Protein AF-A0A5A9W850-F1 (afdb_monomer)

Foldseek 3Di:
DDCLVVLVVQLVCVLVVNHDPVSVVVNVVVLVVDVVSVVVSVVSVVVSVVVVVVVVVD

InterPro domains:
  IPR027383 Putative zinc-finger [PF13490] (4-38)

pLDDT: mean 80.51, std 9.64, range [44.72, 88.69]

Nearest PDB structures (foldseek):
  8z6g-assembly3_E  TM=7.933E-01  e=8.866E-01  Pseudomonas aeruginosa

Structure (mmCIF, N/CA/C/O backbone):
data_AF-A0A5A9W850-F1
#
_entry.id   AF-A0A5A9W850-F1
#
loop_
_atom_site.group_PDB
_atom_site.id
_atom_site.type_symbol
_atom_site.label_atom_id
_atom_site.label_alt_id
_atom_site.label_comp_id
_atom_site.label_asym_id
_atom_site.label_entity_id
_atom_site.label_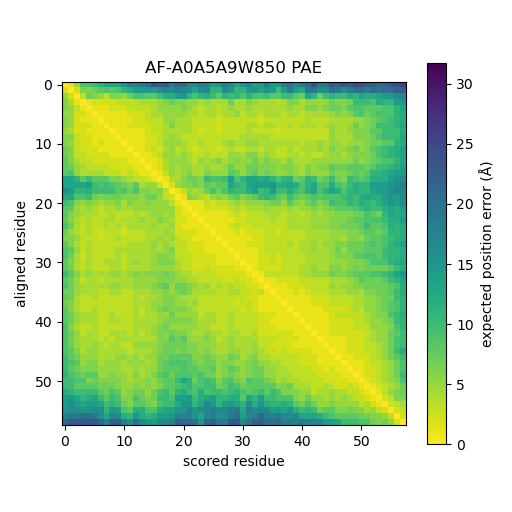seq_id
_atom_site.pdbx_PDB_ins_code
_atom_site.Cartn_x
_atom_site.Cartn_y
_atom_site.Cartn_z
_atom_site.occupancy
_atom_site.B_iso_or_equiv
_atom_site.auth_seq_id
_atom_site.auth_comp_id
_atom_site.auth_asym_id
_atom_site.auth_atom_id
_atom_site.pdbx_PDB_model_num
ATOM 1 N N . MET A 1 1 ? 13.913 -9.587 -6.662 1.00 44.72 1 MET A N 1
ATOM 2 C CA . MET A 1 1 ? 12.955 -9.706 -5.539 1.00 44.72 1 MET A CA 1
ATOM 3 C C . MET A 1 1 ? 12.517 -8.306 -5.144 1.00 44.72 1 MET A C 1
ATOM 5 O O . MET A 1 1 ? 13.212 -7.621 -4.412 1.00 44.72 1 MET A O 1
ATOM 9 N N . TYR A 1 2 ? 11.441 -7.821 -5.753 1.00 57.25 2 TYR A N 1
ATOM 10 C CA . TYR A 1 2 ? 11.278 -6.390 -6.008 1.00 57.25 2 TYR A CA 1
ATOM 11 C C . TYR A 1 2 ? 10.010 -5.910 -5.319 1.00 57.25 2 TYR A C 1
ATOM 13 O O . TYR A 1 2 ? 8.924 -6.125 -5.839 1.00 57.25 2 TYR A O 1
ATOM 21 N N . SER A 1 3 ? 10.154 -5.318 -4.134 1.00 76.56 3 SER A N 1
ATOM 22 C CA . SER A 1 3 ? 9.230 -4.348 -3.526 1.00 76.56 3 SER A CA 1
ATOM 23 C C . SER A 1 3 ? 7.741 -4.690 -3.324 1.00 76.56 3 SER A C 1
ATOM 25 O O . SER A 1 3 ? 7.078 -3.972 -2.586 1.00 76.56 3 SER A O 1
ATOM 27 N N . CYS A 1 4 ? 7.206 -5.795 -3.849 1.00 81.06 4 CYS A N 1
ATOM 28 C CA . CYS A 1 4 ? 5.785 -6.146 -3.780 1.00 81.06 4 CYS A CA 1
ATOM 29 C C . CYS A 1 4 ? 5.346 -6.471 -2.345 1.00 81.06 4 CYS A C 1
ATOM 31 O O . CYS A 1 4 ? 4.253 -6.098 -1.919 1.00 81.06 4 CYS A O 1
ATOM 33 N N . LYS A 1 5 ? 6.221 -7.133 -1.572 1.00 82.50 5 LYS A N 1
ATOM 34 C CA . LYS A 1 5 ? 6.006 -7.399 -0.139 1.00 82.50 5 LYS A CA 1
ATOM 35 C C . LYS A 1 5 ? 5.921 -6.095 0.655 1.00 82.50 5 LYS A C 1
ATOM 37 O O . LYS A 1 5 ? 5.010 -5.927 1.458 1.00 82.50 5 LYS A O 1
ATOM 42 N N . HIS A 1 6 ? 6.827 -5.158 0.370 1.00 85.38 6 HIS A N 1
ATOM 43 C CA . HIS A 1 6 ? 6.838 -3.845 1.011 1.00 85.38 6 HIS A CA 1
ATOM 44 C C . HIS A 1 6 ? 5.602 -3.029 0.604 1.00 85.38 6 HIS A C 1
ATOM 46 O O . HIS A 1 6 ? 4.905 -2.510 1.466 1.00 85.38 6 HIS A O 1
ATOM 52 N N . ALA A 1 7 ? 5.248 -3.014 -0.684 1.00 86.19 7 ALA A N 1
ATOM 53 C CA . ALA A 1 7 ? 4.033 -2.377 -1.180 1.00 86.19 7 ALA A CA 1
ATOM 54 C C . ALA A 1 7 ? 2.777 -2.931 -0.491 1.00 86.19 7 ALA A C 1
ATOM 56 O O . ALA A 1 7 ? 1.929 -2.162 -0.059 1.00 86.19 7 ALA A O 1
ATOM 57 N N . THR A 1 8 ? 2.678 -4.250 -0.312 1.00 84.44 8 THR A N 1
ATOM 58 C CA . THR A 1 8 ? 1.542 -4.878 0.387 1.00 84.44 8 THR A CA 1
ATOM 59 C C . THR A 1 8 ? 1.495 -4.486 1.869 1.00 84.44 8 THR A C 1
ATOM 61 O O . THR A 1 8 ? 0.424 -4.171 2.386 1.00 84.44 8 THR A O 1
ATOM 64 N N . ALA A 1 9 ? 2.646 -4.423 2.547 1.00 86.12 9 ALA A N 1
ATOM 65 C CA . ALA A 1 9 ? 2.727 -3.950 3.931 1.00 86.12 9 ALA A CA 1
ATOM 66 C C . ALA A 1 9 ? 2.307 -2.473 4.064 1.00 86.12 9 ALA A C 1
ATOM 68 O O . ALA A 1 9 ? 1.562 -2.120 4.979 1.00 86.12 9 ALA A O 1
ATOM 69 N N . LEU A 1 10 ? 2.717 -1.625 3.114 1.00 86.31 10 LEU A N 1
ATOM 70 C CA . LEU A 1 10 ? 2.291 -0.227 3.023 1.00 86.31 10 LEU A CA 1
ATOM 71 C C . LEU A 1 10 ? 0.791 -0.101 2.754 1.00 86.31 10 LEU A C 1
ATOM 73 O O . LEU A 1 10 ? 0.137 0.727 3.375 1.00 86.31 10 LEU A O 1
ATOM 77 N N . MET A 1 11 ? 0.219 -0.935 1.879 1.00 84.00 11 MET A N 1
ATOM 78 C CA . MET A 1 11 ? -1.232 -0.964 1.666 1.00 84.00 11 MET A CA 1
ATOM 79 C C . MET A 1 11 ? -1.960 -1.256 2.974 1.00 84.00 11 MET A C 1
ATOM 81 O O . MET A 1 11 ? -2.857 -0.509 3.338 1.00 84.00 11 MET A O 1
ATOM 85 N N . SER A 1 12 ? -1.538 -2.277 3.722 1.00 83.38 12 SER A N 1
ATOM 86 C CA . SER A 1 12 ? -2.151 -2.601 5.013 1.00 83.38 12 SER A CA 1
ATOM 87 C C . SER A 1 12 ? -2.027 -1.453 6.020 1.00 83.38 12 SER A C 1
ATOM 89 O O . SER A 1 12 ? -3.014 -1.096 6.654 1.00 83.38 12 SER A O 1
ATOM 91 N N . LYS A 1 13 ? -0.851 -0.817 6.125 1.00 84.81 13 LYS A N 1
ATOM 92 C CA . LYS A 1 13 ? -0.663 0.389 6.954 1.00 84.81 13 LYS A CA 1
ATOM 93 C C . LYS A 1 13 ? -1.542 1.563 6.511 1.00 84.81 13 LYS A C 1
ATOM 95 O O . LYS A 1 13 ? -1.921 2.381 7.344 1.00 84.81 13 LYS A O 1
ATOM 100 N N . GLN A 1 14 ? -1.856 1.663 5.217 1.00 83.12 14 GLN A N 1
ATOM 101 C CA . GLN A 1 14 ? -2.715 2.720 4.678 1.00 83.12 14 GLN A CA 1
ATOM 102 C C . GLN A 1 14 ? -4.146 2.547 5.174 1.00 83.12 14 GLN A C 1
ATOM 104 O O . GLN A 1 14 ? -4.773 3.531 5.550 1.00 83.12 14 GLN A O 1
ATOM 109 N N . LEU A 1 15 ? -4.633 1.303 5.215 1.00 74.44 15 LEU A N 1
ATOM 110 C CA . LEU A 1 15 ? -5.952 0.975 5.760 1.00 74.44 15 LEU A CA 1
ATOM 111 C C . LEU A 1 15 ? -6.041 1.233 7.273 1.00 74.44 15 LEU A C 1
ATOM 113 O O . LEU A 1 15 ? -7.122 1.537 7.763 1.00 74.44 15 LEU A O 1
ATOM 117 N N . ASP A 1 16 ? -4.924 1.120 7.992 1.00 80.38 16 ASP A N 1
ATOM 118 C CA . ASP A 1 16 ? -4.829 1.397 9.433 1.00 80.38 16 ASP A CA 1
ATOM 119 C C . ASP A 1 16 ? -4.770 2.907 9.755 1.00 80.38 16 ASP A C 1
ATOM 121 O O . ASP A 1 16 ? -4.841 3.311 10.910 1.00 80.38 16 ASP A O 1
ATOM 125 N N . GLY A 1 17 ? -4.649 3.771 8.737 1.00 71.00 17 GLY A N 1
ATOM 126 C CA . GLY A 1 17 ? -4.608 5.228 8.910 1.00 71.00 17 GLY A CA 1
ATOM 127 C C . GLY A 1 17 ? -3.247 5.784 9.345 1.00 71.00 17 GLY A C 1
ATOM 128 O O . GLY A 1 17 ? -3.148 6.952 9.708 1.00 71.00 17 GLY A O 1
ATOM 129 N N . ARG A 1 18 ? -2.176 4.981 9.286 1.00 71.50 18 ARG A N 1
ATOM 130 C CA . ARG A 1 18 ? -0.826 5.353 9.761 1.00 71.50 18 ARG A CA 1
ATOM 131 C C . ARG A 1 18 ? 0.177 5.609 8.636 1.00 71.50 18 ARG A C 1
ATOM 133 O O . ARG A 1 18 ? 1.378 5.426 8.838 1.00 71.50 18 ARG A O 1
ATOM 140 N N . LEU A 1 19 ? -0.283 5.967 7.436 1.00 73.75 19 LEU A N 1
ATOM 141 C CA . LEU A 1 19 ? 0.625 6.097 6.295 1.00 73.75 19 LEU A CA 1
ATOM 142 C C . LEU A 1 19 ? 1.303 7.462 6.232 1.00 73.75 19 LEU A C 1
ATOM 144 O O . LEU A 1 19 ? 0.647 8.501 6.265 1.00 73.75 19 LEU A O 1
ATOM 148 N N . ASN A 1 20 ? 2.623 7.445 6.056 1.00 80.06 20 ASN A N 1
ATOM 149 C CA . ASN A 1 20 ? 3.398 8.650 5.813 1.00 80.06 20 ASN A CA 1
ATOM 150 C C . ASN A 1 20 ? 3.291 9.060 4.330 1.00 80.06 20 ASN A C 1
ATOM 152 O O . ASN A 1 20 ? 3.296 8.208 3.438 1.00 80.06 20 ASN A O 1
ATOM 156 N N . TRP A 1 21 ? 3.242 10.362 4.037 1.00 79.81 21 TRP A N 1
ATOM 157 C CA . TRP A 1 21 ? 3.067 10.888 2.671 1.00 79.81 21 TRP A CA 1
ATOM 158 C C . TRP A 1 21 ? 4.128 10.367 1.686 1.00 79.81 21 TRP A C 1
ATOM 160 O O . TRP A 1 21 ? 3.828 10.072 0.529 1.00 79.81 21 TRP A O 1
ATOM 170 N N . ARG A 1 22 ? 5.364 10.167 2.164 1.00 83.88 22 ARG A N 1
ATOM 171 C CA . ARG A 1 22 ? 6.468 9.589 1.377 1.00 83.88 22 ARG A CA 1
ATOM 172 C C . ARG A 1 22 ? 6.201 8.138 0.964 1.00 83.88 22 ARG A C 1
ATOM 174 O O . ARG A 1 22 ? 6.483 7.763 -0.172 1.00 83.88 22 ARG A O 1
ATOM 181 N N . GLU A 1 23 ? 5.644 7.333 1.867 1.00 85.88 23 GLU A N 1
ATOM 182 C CA . GLU A 1 23 ? 5.292 5.935 1.592 1.00 85.88 23 GLU A CA 1
ATOM 183 C C . GLU A 1 23 ? 4.132 5.844 0.592 1.00 85.88 23 GLU A C 1
ATOM 185 O O . GLU A 1 23 ? 4.116 4.957 -0.261 1.00 85.88 23 GLU A O 1
ATOM 190 N N . TRP A 1 24 ? 3.196 6.797 0.649 1.00 83.19 24 TRP A N 1
ATOM 191 C CA . TRP A 1 24 ? 2.086 6.897 -0.298 1.00 83.19 24 TRP A CA 1
ATOM 192 C C . TRP A 1 24 ? 2.576 7.134 -1.731 1.00 83.19 24 TRP A C 1
ATOM 194 O O . TRP A 1 24 ? 2.167 6.431 -2.656 1.00 83.19 24 TRP A O 1
ATOM 204 N N . LEU A 1 25 ? 3.506 8.076 -1.904 1.00 87.12 25 LEU A N 1
ATOM 205 C CA . LEU A 1 25 ? 4.073 8.420 -3.208 1.00 87.12 25 LEU A CA 1
ATOM 206 C C . LEU A 1 25 ? 4.863 7.245 -3.802 1.00 87.12 25 LEU A C 1
ATOM 208 O O . LEU A 1 25 ? 4.701 6.905 -4.972 1.00 87.12 25 LEU A O 1
ATOM 212 N N . TRP A 1 26 ? 5.649 6.559 -2.970 1.00 87.38 26 TRP A N 1
ATOM 213 C CA . TRP A 1 26 ? 6.397 5.374 -3.385 1.00 87.38 26 TRP A CA 1
ATOM 214 C C . TRP A 1 26 ? 5.479 4.213 -3.788 1.00 87.38 26 TRP A C 1
ATOM 216 O O . TRP A 1 26 ? 5.698 3.571 -4.818 1.00 87.38 26 TRP A O 1
ATOM 226 N N . LEU A 1 27 ? 4.416 3.970 -3.011 1.00 85.12 27 LEU A N 1
ATOM 227 C CA . LEU A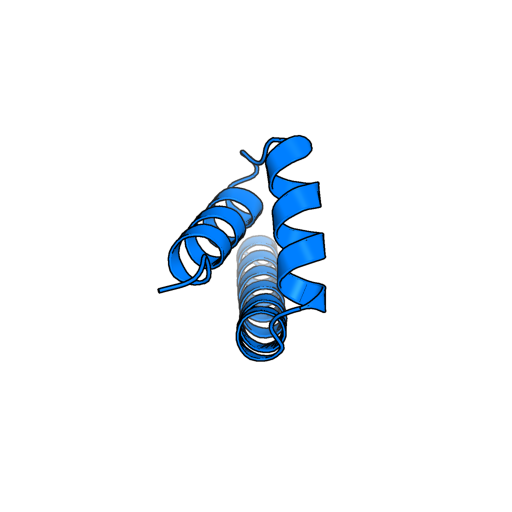 1 27 ? 3.401 2.968 -3.328 1.00 85.12 27 LEU A CA 1
ATOM 228 C C . LEU A 1 27 ? 2.751 3.257 -4.684 1.00 85.12 27 LEU A C 1
ATOM 230 O O . LEU A 1 27 ? 2.596 2.333 -5.478 1.00 85.12 27 LEU A O 1
ATOM 234 N N . TYR A 1 28 ? 2.403 4.518 -4.958 1.00 85.19 28 TYR A N 1
ATOM 235 C CA . TYR A 1 28 ? 1.774 4.933 -6.212 1.00 85.19 28 TYR A CA 1
ATOM 236 C C . TYR A 1 28 ? 2.687 4.684 -7.418 1.00 85.19 28 TYR A C 1
ATOM 238 O O . TYR A 1 28 ? 2.260 4.056 -8.390 1.00 85.19 28 TYR A O 1
ATOM 246 N N . THR A 1 29 ? 3.961 5.075 -7.327 1.00 87.12 29 THR A N 1
ATOM 247 C CA . THR A 1 29 ? 4.970 4.799 -8.362 1.00 87.12 29 TH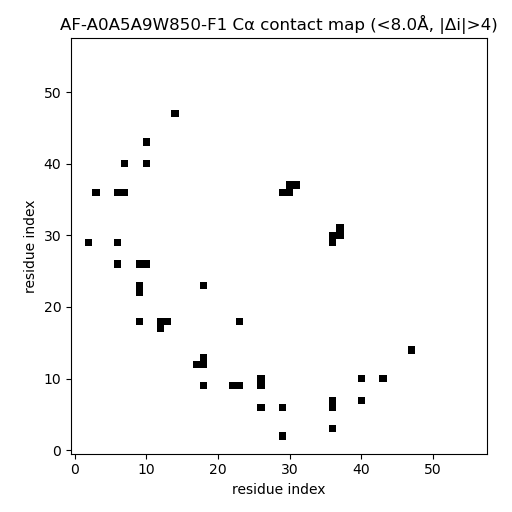R A CA 1
ATOM 248 C C . THR A 1 29 ? 5.114 3.297 -8.610 1.00 87.12 29 THR A C 1
ATOM 250 O O . THR A 1 29 ? 5.092 2.846 -9.755 1.00 87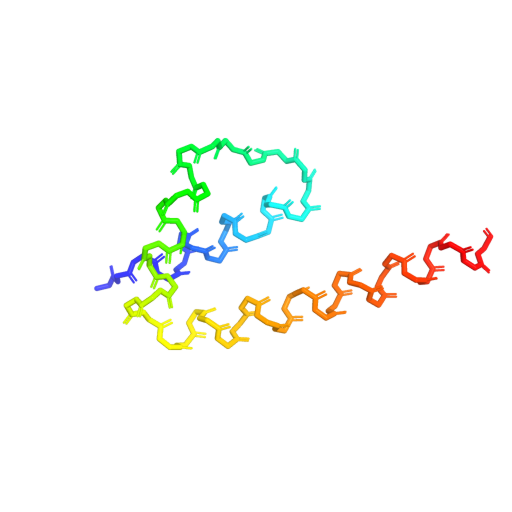.12 29 THR A O 1
ATOM 253 N N . HIS A 1 30 ? 5.177 2.489 -7.548 1.00 87.62 30 HIS A N 1
ATOM 254 C CA . HIS A 1 30 ? 5.253 1.034 -7.682 1.00 87.62 30 HIS A CA 1
ATOM 255 C C . HIS A 1 30 ? 3.986 0.436 -8.308 1.00 87.62 30 HIS A C 1
ATOM 257 O O . HIS A 1 30 ? 4.069 -0.484 -9.119 1.00 87.62 30 HIS A O 1
ATOM 263 N N . LEU A 1 31 ? 2.809 0.969 -7.975 1.00 85.50 31 LEU A N 1
ATOM 264 C CA . LEU A 1 31 ? 1.529 0.536 -8.533 1.00 85.50 31 LEU A CA 1
ATOM 265 C C . LEU A 1 31 ? 1.420 0.793 -10.039 1.00 85.50 31 LEU A C 1
ATOM 267 O O . LEU A 1 31 ? 0.767 0.025 -10.745 1.00 85.50 31 LEU A O 1
ATOM 271 N N . MET A 1 32 ? 2.051 1.865 -10.519 1.00 83.94 32 MET A N 1
ATOM 272 C CA . MET A 1 32 ? 2.137 2.180 -11.945 1.00 83.94 32 MET A CA 1
ATOM 273 C C . MET A 1 32 ? 3.057 1.204 -12.684 1.00 83.94 32 MET A C 1
ATOM 275 O O . MET A 1 32 ? 2.745 0.809 -13.803 1.00 83.94 32 MET A O 1
ATOM 279 N N . MET A 1 33 ? 4.143 0.758 -12.045 1.00 86.25 33 MET A N 1
ATOM 280 C CA . MET A 1 33 ? 5.097 -0.186 -12.641 1.00 86.25 33 MET A CA 1
ATOM 281 C C . MET A 1 33 ? 4.676 -1.658 -12.502 1.00 86.25 33 MET A C 1
ATOM 283 O O . MET A 1 33 ? 5.059 -2.486 -13.324 1.00 86.25 33 MET A O 1
ATOM 287 N N . CYS A 1 34 ? 3.896 -2.015 -11.475 1.00 88.69 34 CYS A N 1
ATOM 288 C CA . CYS A 1 34 ? 3.514 -3.395 -11.181 1.00 88.69 34 CYS A CA 1
ATOM 289 C C . CYS A 1 34 ? 1.995 -3.607 -11.244 1.00 88.69 34 CYS A C 1
ATOM 291 O O . CYS A 1 34 ? 1.247 -3.310 -10.305 1.00 88.69 34 CYS A O 1
ATOM 293 N N . ALA A 1 35 ? 1.539 -4.236 -12.330 1.00 84.88 35 ALA A N 1
ATOM 294 C CA . ALA A 1 35 ? 0.131 -4.578 -12.527 1.00 84.88 35 ALA A CA 1
ATOM 295 C C . ALA A 1 35 ? -0.421 -5.537 -11.452 1.00 84.88 35 ALA A C 1
ATOM 297 O O . ALA A 1 35 ? -1.588 -5.429 -11.067 1.00 84.88 35 ALA A O 1
ATOM 298 N N . ASN A 1 36 ? 0.414 -6.441 -10.925 1.00 86.44 36 ASN A N 1
ATOM 299 C CA . ASN A 1 36 ? 0.007 -7.384 -9.882 1.00 86.44 36 ASN A CA 1
ATOM 300 C C . ASN A 1 36 ? -0.365 -6.653 -8.582 1.00 86.44 36 ASN A C 1
ATOM 302 O O . ASN A 1 36 ? -1.462 -6.834 -8.050 1.00 86.44 36 ASN A O 1
ATOM 306 N N . CYS A 1 37 ? 0.500 -5.743 -8.122 1.00 87.06 37 CYS A N 1
ATOM 307 C CA . CYS A 1 37 ? 0.212 -4.908 -6.958 1.00 87.06 37 CYS A CA 1
ATOM 308 C C . CYS A 1 37 ? -0.996 -3.996 -7.192 1.00 87.06 37 CYS A C 1
ATOM 310 O O . CYS A 1 37 ? -1.817 -3.843 -6.290 1.00 87.06 37 CYS A O 1
ATOM 312 N N . ARG A 1 38 ? -1.176 -3.450 -8.402 1.00 86.44 38 ARG A N 1
ATOM 313 C CA . ARG A 1 38 ? -2.367 -2.658 -8.755 1.00 86.44 38 ARG A CA 1
ATOM 314 C C . ARG A 1 38 ? -3.666 -3.443 -8.594 1.00 86.44 38 ARG A C 1
ATOM 316 O O . ARG A 1 38 ? -4.645 -2.907 -8.069 1.00 86.44 38 ARG A O 1
ATOM 323 N N . ARG A 1 39 ? -3.686 -4.712 -9.012 1.00 88.19 39 ARG A N 1
ATOM 324 C CA . ARG A 1 39 ? -4.852 -5.590 -8.848 1.00 88.19 39 ARG A CA 1
ATOM 325 C C . ARG A 1 39 ? -5.110 -5.899 -7.368 1.00 88.19 39 ARG A C 1
ATOM 327 O O . ARG A 1 39 ? -6.257 -5.786 -6.934 1.00 88.19 39 ARG A O 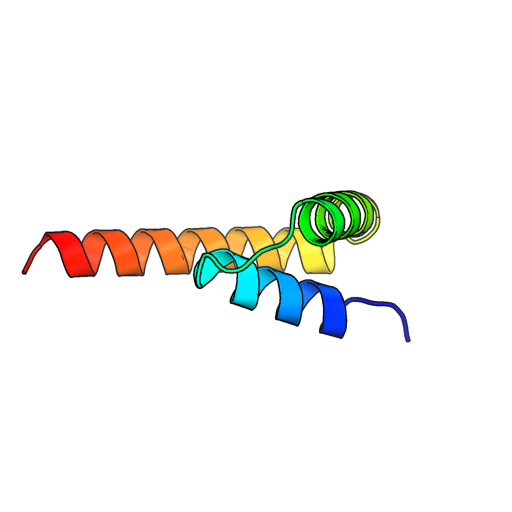1
ATOM 334 N N . CYS A 1 40 ? -4.066 -6.189 -6.589 1.00 85.81 40 CYS A N 1
ATOM 335 C CA . CYS A 1 40 ? -4.179 -6.384 -5.138 1.00 85.81 40 CYS A CA 1
ATOM 336 C C . CYS A 1 40 ? -4.714 -5.139 -4.420 1.00 85.81 40 CYS A C 1
ATOM 338 O O . CYS A 1 40 ? -5.651 -5.255 -3.635 1.00 85.81 40 CYS A O 1
ATOM 340 N N . TYR A 1 41 ? -4.204 -3.943 -4.733 1.00 85.25 41 TYR A N 1
ATOM 341 C CA . TYR A 1 41 ? -4.676 -2.686 -4.139 1.00 85.25 41 TYR A CA 1
ATOM 342 C C . TYR A 1 41 ? -6.175 -2.475 -4.353 1.00 85.25 41 TYR A C 1
ATOM 344 O O . TYR A 1 41 ? -6.915 -2.100 -3.443 1.00 85.25 41 TYR A O 1
ATOM 352 N N . ARG A 1 42 ? -6.649 -2.776 -5.566 1.00 87.00 42 ARG A N 1
ATOM 353 C CA . ARG A 1 42 ? -8.065 -2.672 -5.911 1.00 87.00 42 ARG A CA 1
ATOM 354 C C . ARG A 1 42 ? -8.920 -3.673 -5.126 1.00 87.00 42 ARG A C 1
ATOM 356 O O . ARG A 1 42 ? -10.032 -3.318 -4.745 1.00 87.00 42 ARG A O 1
ATOM 363 N N . GLN A 1 43 ? -8.426 -4.885 -4.862 1.00 87.25 43 GLN A N 1
ATOM 364 C CA . GLN A 1 43 ? -9.090 -5.858 -3.979 1.00 87.25 43 GLN A CA 1
ATOM 365 C C . GLN A 1 43 ? -9.115 -5.389 -2.519 1.00 87.25 43 GLN A C 1
ATOM 367 O O . GLN A 1 43 ? -10.178 -5.369 -1.906 1.00 87.25 43 GLN A O 1
ATOM 372 N N . PHE A 1 44 ? -7.983 -4.924 -1.989 1.00 85.62 44 PHE A N 1
ATOM 373 C CA . PHE A 1 44 ? -7.894 -4.393 -0.626 1.00 85.62 44 PHE A CA 1
ATOM 374 C C . PHE A 1 44 ? -8.865 -3.234 -0.390 1.00 85.62 44 PHE A C 1
ATOM 376 O O . PHE A 1 44 ? -9.554 -3.203 0.625 1.00 85.62 44 PHE A O 1
ATOM 383 N N . ARG A 1 45 ? -8.994 -2.312 -1.352 1.00 84.31 45 ARG A N 1
ATOM 384 C CA . ARG A 1 45 ? -9.941 -1.191 -1.256 1.00 84.31 45 ARG A CA 1
ATOM 385 C C . ARG A 1 45 ? -11.402 -1.651 -1.258 1.00 84.31 45 ARG A C 1
ATOM 387 O O . ARG A 1 45 ? -12.228 -1.023 -0.605 1.00 84.31 45 ARG A O 1
ATOM 394 N N . GLN A 1 46 ? -11.727 -2.729 -1.975 1.00 86.50 46 GLN A N 1
ATOM 395 C CA . GLN A 1 46 ? -13.068 -3.329 -1.954 1.00 86.50 46 GLN A CA 1
ATOM 396 C C . GLN A 1 46 ? -13.360 -3.992 -0.606 1.00 86.50 46 GLN A C 1
ATOM 398 O O . GLN A 1 46 ? -14.414 -3.742 -0.031 1.00 86.50 46 GLN A O 1
ATOM 403 N N . LEU A 1 47 ? -12.407 -4.761 -0.068 1.00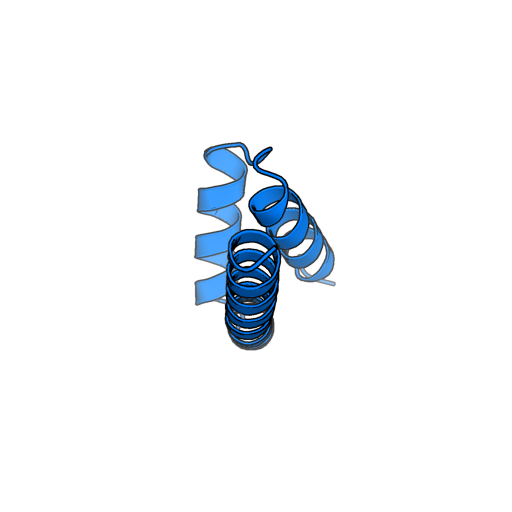 86.12 47 LEU A N 1
ATOM 404 C CA . LEU A 1 47 ? -12.512 -5.367 1.262 1.00 86.12 47 LEU A CA 1
ATOM 405 C C . LEU A 1 47 ? -12.662 -4.308 2.356 1.00 86.12 47 LEU A C 1
ATOM 407 O O . LEU A 1 47 ? -13.517 -4.441 3.226 1.00 86.12 47 LEU A O 1
ATOM 411 N N . HIS 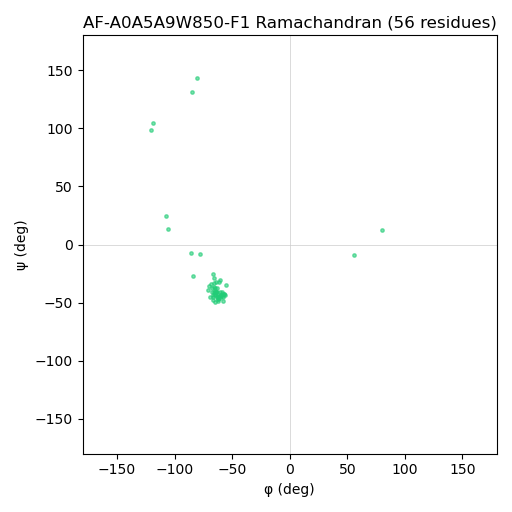A 1 48 ? -11.883 -3.228 2.283 1.00 83.31 48 HIS A N 1
ATOM 412 C CA . HIS A 1 48 ? -11.978 -2.122 3.230 1.00 83.31 48 HIS A CA 1
ATOM 413 C C . HIS A 1 48 ? -13.346 -1.447 3.173 1.00 83.31 48 HIS A C 1
ATOM 415 O O . HIS A 1 48 ? -13.987 -1.304 4.205 1.00 83.31 48 HIS A O 1
ATOM 421 N N . LYS A 1 49 ? -13.836 -1.113 1.971 1.00 82.88 49 LYS A N 1
ATOM 422 C CA . LYS A 1 49 ? -15.184 -0.554 1.794 1.00 82.88 49 LYS A CA 1
ATOM 423 C C . LYS A 1 49 ? -16.271 -1.491 2.317 1.00 82.88 49 LYS A C 1
ATOM 425 O O . LYS A 1 49 ? -17.207 -1.027 2.958 1.00 82.88 49 LYS A O 1
ATOM 430 N N . ALA A 1 50 ? -16.152 -2.796 2.076 1.00 84.69 50 ALA A N 1
ATOM 431 C CA . ALA A 1 50 ? -17.102 -3.782 2.587 1.00 84.69 50 ALA A CA 1
ATOM 432 C C . ALA A 1 50 ? -17.079 -3.858 4.126 1.00 84.69 50 ALA A C 1
ATOM 434 O O . ALA A 1 50 ? -18.132 -3.931 4.756 1.00 84.69 50 ALA A O 1
ATO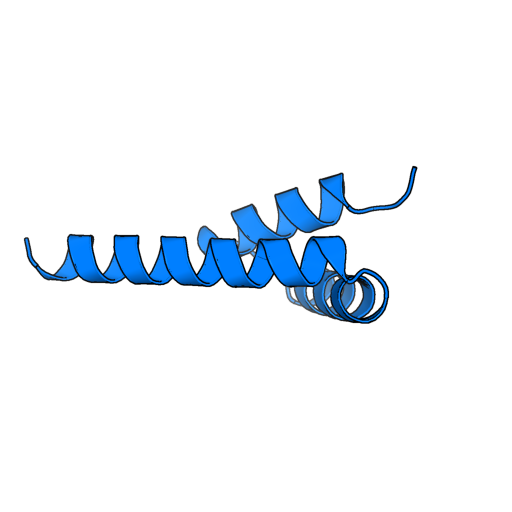M 435 N N . CYS A 1 51 ? -15.893 -3.787 4.735 1.00 81.62 51 CYS A N 1
ATOM 436 C CA . CYS A 1 51 ? -15.714 -3.794 6.187 1.00 81.62 51 CYS A CA 1
ATOM 437 C C . CYS A 1 51 ? -16.199 -2.485 6.842 1.00 81.62 51 CYS A C 1
ATOM 439 O O . CYS A 1 51 ? -16.850 -2.512 7.884 1.00 81.62 51 CYS A O 1
ATOM 441 N N . GLU A 1 52 ? -15.955 -1.344 6.198 1.00 80.19 52 GLU A N 1
ATOM 442 C CA . GLU A 1 52 ? -16.477 -0.035 6.603 1.00 80.19 52 GLU A CA 1
ATOM 443 C C . GLU A 1 52 ? -18.009 0.004 6.524 1.00 80.19 52 GLU A C 1
ATOM 445 O O . GLU A 1 52 ? -18.667 0.406 7.482 1.00 80.19 52 GLU A O 1
ATOM 450 N N . THR A 1 53 ? -18.590 -0.503 5.431 1.00 78.75 53 THR A N 1
ATOM 451 C CA . THR A 1 53 ? -20.052 -0.607 5.264 1.00 78.75 53 THR A CA 1
ATOM 452 C C . THR A 1 53 ? -20.674 -1.493 6.348 1.00 78.75 53 THR A C 1
ATOM 454 O O . THR A 1 53 ? -21.705 -1.141 6.917 1.00 78.75 53 THR A O 1
ATOM 457 N N . ARG A 1 54 ? -20.017 -2.613 6.689 1.00 72.12 54 ARG A N 1
ATOM 458 C CA . ARG A 1 54 ? -20.422 -3.507 7.788 1.00 72.12 54 ARG A CA 1
ATOM 459 C C . ARG A 1 54 ? -20.396 -2.816 9.151 1.00 72.12 54 ARG A C 1
ATOM 461 O O . ARG A 1 54 ? -21.349 -2.972 9.900 1.00 72.12 54 ARG A O 1
ATOM 468 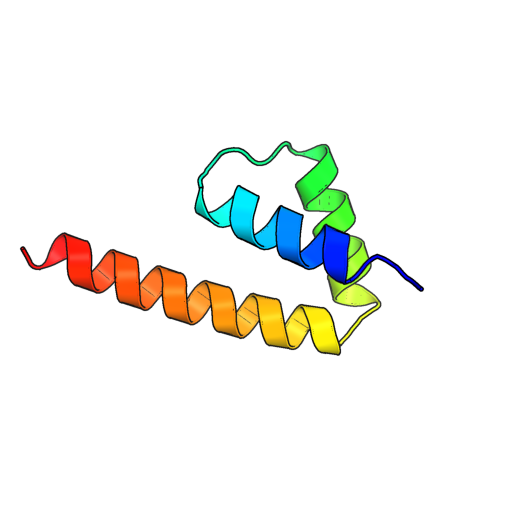N N . ARG A 1 55 ? -19.346 -2.049 9.474 1.00 64.56 55 ARG A N 1
ATOM 469 C CA . ARG A 1 55 ? -19.246 -1.338 10.765 1.00 64.56 55 ARG A CA 1
ATOM 470 C C . ARG A 1 55 ? -20.278 -0.230 10.937 1.00 64.56 55 ARG A C 1
ATOM 472 O O . ARG A 1 55 ? -20.589 0.112 12.066 1.00 64.56 55 ARG A O 1
ATOM 479 N N . ARG A 1 56 ? -20.779 0.344 9.843 1.00 59.44 56 ARG A N 1
ATOM 480 C CA . ARG A 1 56 ? -21.746 1.450 9.880 1.00 59.44 56 ARG A CA 1
ATOM 481 C C . ARG A 1 56 ? -23.207 0.993 9.992 1.00 59.44 56 ARG A C 1
ATOM 483 O O . ARG A 1 56 ? -24.075 1.844 10.124 1.00 59.44 56 ARG A O 1
ATOM 490 N N . SER A 1 57 ? -23.467 -0.315 9.901 1.00 57.38 57 SER A N 1
ATOM 491 C CA . SER A 1 57 ? -24.807 -0.919 10.025 1.00 57.38 57 SER A CA 1
ATOM 492 C C . SER A 1 57 ? -25.032 -1.651 11.360 1.00 57.38 57 SER A C 1
ATOM 494 O O . SER A 1 57 ? -25.986 -2.418 11.467 1.00 57.38 57 SER A O 1
ATOM 496 N N . SER A 1 58 ? -24.156 -1.458 12.353 1.00 50.06 58 SER A N 1
ATOM 497 C CA . SER A 1 58 ? -24.345 -1.921 13.739 1.00 50.06 58 SER A CA 1
ATOM 498 C C . SER A 1 58 ? -24.558 -0.748 14.678 1.00 50.06 58 SER A C 1
ATOM 500 O O . SER A 1 58 ? -23.945 0.312 14.422 1.00 50.06 58 SER A O 1
#

Organism: NCBI:txid1708751

Solvent-accessible surface area (backbone atoms only — not comparable to full-atom values): 3408 Å² total; per-residue (Å²): 140,77,64,57,70,56,44,52,53,50,51,55,36,46,77,72,71,71,62,52,73,71,57,52,54,52,42,51,57,48,35,74,75,30,67,67,56,39,53,49,52,56,49,53,54,49,53,49,50,54,52,53,56,55,62,72,74,108

Secondary structure (DSSP, 8-state):
--SHHHHHHHHHHHHTT---HHHHHHHHHHHHH-HHHHHHHHHHHHHHHHHHHHHTT-

Mean predicted aligned error: 5.97 Å

Radius of gyration: 12.38 Å; Cα contacts (8 Å, |Δi|>4): 23; chains: 1; bounding box: 38×21×26 Å

Sequence (58 aa):
MYSCKHATALMSKQLDGRLNWREWLWLYTHLMMCANCRRCYRQFRQLHKACETRRRSS